Protein AF-A0A392TZS7-F1 (afdb_monomer_lite)

Secondary structure (DSSP, 8-state):
-HHHHHHHHHHHTTEEEPPPSS-S-SEE-TTSS-EE-----EEEHHHHHT-

Sequence (51 aa):
MEMRGFGGFIEDLEMVDLPLLGCHFTWFHANGRTMSRIDRVMVSEEWREAW

Radius of gyration: 13.63 Å; chains: 1; bounding box: 26×20×38 Å

Organism: NCBI:txid97028

Foldseek 3Di:
DVVVVVVVVCVVQQKDWDDDPPDQFDDDDPVRPDTHHPDTDIDHPVVVVVD

Structure (mmCIF, N/CA/C/O backbone):
data_AF-A0A392TZS7-F1
#
_entry.id   AF-A0A392TZS7-F1
#
loop_
_atom_site.group_PDB
_atom_site.id
_atom_site.type_symbol
_atom_site.label_atom_id
_atom_site.label_alt_id
_atom_site.label_comp_id
_atom_site.label_asym_id
_atom_site.label_entity_id
_atom_site.label_seq_id
_atom_site.pdbx_PDB_ins_code
_atom_site.Cartn_x
_atom_site.Cartn_y
_atom_site.Cartn_z
_atom_site.occupancy
_atom_site.B_iso_or_equiv
_atom_site.auth_seq_id
_atom_site.auth_comp_id
_atom_site.auth_asym_id
_atom_site.auth_atom_id
_atom_site.pdbx_PDB_model_num
ATOM 1 N N . MET A 1 1 ? -6.265 10.900 -13.531 1.00 48.34 1 MET A N 1
ATOM 2 C CA . MET A 1 1 ? -7.549 11.128 -12.832 1.00 48.34 1 MET A CA 1
ATOM 3 C C . MET A 1 1 ? -7.889 9.943 -11.932 1.00 48.34 1 MET A C 1
ATOM 5 O O . MET A 1 1 ? -8.192 10.179 -10.776 1.00 48.34 1 MET A O 1
ATOM 9 N N . GLU A 1 2 ? -7.709 8.697 -12.386 1.00 59.06 2 GLU A N 1
ATOM 10 C CA . GLU A 1 2 ? -7.975 7.483 -11.583 1.00 59.06 2 GLU A CA 1
ATOM 11 C C . GLU A 1 2 ? -7.155 7.354 -10.287 1.00 59.06 2 GLU A C 1
ATOM 13 O O . GLU A 1 2 ? -7.724 7.040 -9.248 1.00 59.06 2 GLU A O 1
ATOM 18 N N . MET A 1 3 ? -5.857 7.695 -10.284 1.00 61.97 3 MET A N 1
ATOM 19 C CA . MET A 1 3 ? -5.049 7.654 -9.047 1.00 61.97 3 MET A CA 1
ATOM 20 C C . MET A 1 3 ? -5.542 8.623 -7.959 1.00 61.97 3 MET A C 1
ATOM 22 O O . MET A 1 3 ? -5.305 8.374 -6.782 1.00 61.97 3 MET A O 1
ATOM 26 N N . ARG A 1 4 ? -6.245 9.707 -8.331 1.00 73.81 4 ARG A N 1
ATOM 27 C CA . ARG A 1 4 ? -6.879 10.604 -7.349 1.00 73.81 4 ARG A CA 1
ATOM 28 C C . ARG A 1 4 ? -8.111 9.961 -6.716 1.00 73.81 4 ARG A C 1
ATOM 30 O O . ARG A 1 4 ? -8.348 10.186 -5.542 1.00 73.81 4 ARG A O 1
ATOM 37 N N . GLY A 1 5 ? -8.858 9.155 -7.474 1.00 87.94 5 GLY A N 1
ATOM 38 C CA . GLY A 1 5 ? -9.998 8.406 -6.942 1.00 87.94 5 GLY A CA 1
ATOM 39 C C . GLY A 1 5 ? -9.559 7.325 -5.958 1.00 87.94 5 GLY A C 1
ATOM 40 O O . GLY A 1 5 ? -10.150 7.195 -4.897 1.00 87.94 5 GLY A O 1
ATOM 41 N N . PHE A 1 6 ? -8.476 6.606 -6.269 1.00 86.75 6 PHE A N 1
ATOM 42 C CA . PHE A 1 6 ? -7.915 5.622 -5.341 1.00 86.75 6 PHE A CA 1
ATOM 43 C C . PHE A 1 6 ? -7.346 6.270 -4.071 1.00 86.75 6 PHE A C 1
ATOM 45 O O . PHE A 1 6 ? -7.582 5.765 -2.981 1.00 86.75 6 PHE A O 1
ATOM 52 N N . GLY A 1 7 ? -6.645 7.404 -4.203 1.00 89.75 7 GLY A N 1
ATOM 53 C CA . GLY A 1 7 ? -6.175 8.177 -3.048 1.00 89.75 7 GLY A CA 1
ATOM 54 C C . GLY A 1 7 ? -7.326 8.658 -2.164 1.00 89.75 7 GLY A C 1
ATOM 55 O O . GLY A 1 7 ? -7.317 8.386 -0.971 1.00 89.75 7 GLY A O 1
ATOM 56 N N . GLY A 1 8 ? -8.355 9.265 -2.766 1.00 93.06 8 GLY A N 1
ATOM 57 C CA . GLY A 1 8 ? -9.552 9.696 -2.041 1.00 93.06 8 GLY A CA 1
ATOM 58 C C . GLY A 1 8 ? -10.273 8.540 -1.347 1.00 93.06 8 GLY A C 1
ATOM 59 O O . GLY A 1 8 ? -10.634 8.666 -0.193 1.00 93.06 8 GLY A O 1
ATOM 60 N N . PHE A 1 9 ? -10.393 7.374 -1.988 1.00 9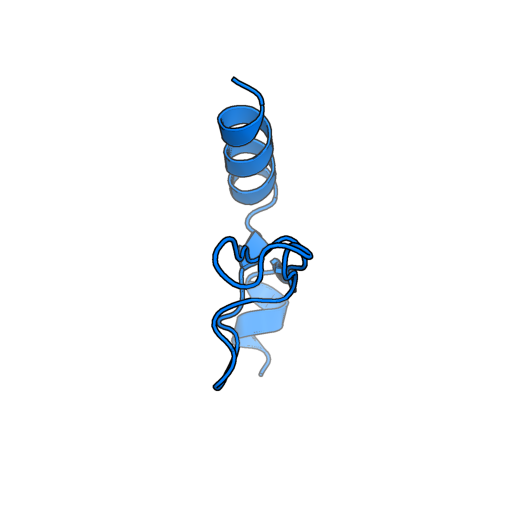0.50 9 PHE A N 1
ATOM 61 C CA . PHE A 1 9 ? -10.979 6.185 -1.359 1.00 90.50 9 PHE A CA 1
ATOM 62 C C . PHE A 1 9 ? -10.211 5.716 -0.112 1.00 90.50 9 PHE A C 1
ATOM 64 O O . PHE A 1 9 ? -10.828 5.303 0.866 1.00 90.50 9 PHE A O 1
ATOM 71 N N . ILE A 1 10 ? -8.875 5.758 -0.144 1.00 92.88 10 ILE A N 1
ATOM 72 C CA . ILE A 1 10 ? -8.046 5.416 1.022 1.00 92.88 10 ILE A CA 1
ATOM 73 C C . ILE A 1 10 ? -8.254 6.440 2.141 1.00 92.88 10 ILE A C 1
ATOM 75 O O . ILE A 1 10 ? -8.396 6.042 3.293 1.00 92.88 10 ILE A O 1
ATOM 79 N N . GLU A 1 11 ? -8.283 7.730 1.795 1.00 92.75 11 GLU A N 1
ATOM 80 C CA . GLU A 1 11 ? -8.514 8.828 2.741 1.00 92.75 11 GLU A CA 1
ATOM 81 C C . GLU A 1 11 ? -9.914 8.744 3.374 1.00 92.75 11 GLU A C 1
ATOM 83 O O . GLU A 1 11 ? -10.027 8.780 4.595 1.00 92.75 11 GLU A O 1
ATOM 88 N N . ASP A 1 12 ? -10.961 8.549 2.569 1.00 94.81 12 ASP A N 1
ATOM 89 C CA . ASP A 1 12 ? -12.363 8.480 3.005 1.00 94.81 12 ASP A CA 1
ATOM 90 C C . ASP A 1 12 ? -12.643 7.289 3.938 1.00 94.81 12 ASP A C 1
ATOM 92 O O . ASP A 1 12 ? -13.546 7.350 4.771 1.00 94.81 12 ASP A O 1
ATOM 96 N N . LEU A 1 13 ? -11.898 6.190 3.781 1.00 94.44 13 LEU A N 1
ATOM 97 C CA . LEU A 1 13 ? -12.003 5.002 4.632 1.00 94.44 13 LEU A CA 1
ATOM 98 C C . LEU A 1 13 ? -10.971 4.968 5.764 1.00 94.44 13 LEU A C 1
ATOM 100 O O . LEU A 1 13 ? -10.886 3.955 6.458 1.00 94.44 13 LEU A O 1
ATOM 104 N N . GLU A 1 14 ? -10.171 6.027 5.916 1.00 94.69 14 GLU A N 1
ATOM 105 C CA . GLU A 1 14 ? -9.120 6.138 6.935 1.00 94.69 14 GLU A CA 1
ATOM 106 C C . GLU A 1 14 ? -8.174 4.918 6.945 1.00 94.69 14 GLU A C 1
ATOM 108 O O . GLU A 1 14 ? -7.719 4.438 7.985 1.00 94.69 14 GLU A O 1
ATOM 113 N N . MET A 1 15 ? -7.880 4.379 5.757 1.00 95.12 15 MET A N 1
ATOM 114 C CA . MET A 1 15 ? -7.022 3.207 5.623 1.00 95.12 15 MET A CA 1
ATOM 115 C C . MET A 1 15 ? -5.543 3.586 5.622 1.00 95.12 15 MET A C 1
ATOM 117 O O . MET A 1 15 ? -5.106 4.538 4.975 1.00 95.12 15 MET A O 1
ATOM 121 N N . VAL A 1 16 ? -4.736 2.752 6.269 1.00 93.88 16 VAL A N 1
ATOM 122 C CA . VAL A 1 16 ? -3.282 2.867 6.301 1.00 93.88 16 VAL A CA 1
ATOM 123 C C . VAL A 1 16 ? -2.661 1.847 5.350 1.00 93.88 16 VAL A C 1
ATOM 125 O O . VAL A 1 16 ? -2.824 0.640 5.525 1.00 93.88 16 VAL A O 1
ATOM 128 N N . ASP A 1 17 ? -1.895 2.321 4.365 1.00 92.25 17 ASP A N 1
ATOM 129 C CA . ASP A 1 17 ? -1.056 1.466 3.513 1.00 92.25 17 ASP A CA 1
ATOM 130 C C . ASP A 1 17 ? 0.233 1.085 4.252 1.00 92.25 17 ASP A C 1
ATOM 132 O O . ASP A 1 17 ? 1.074 1.937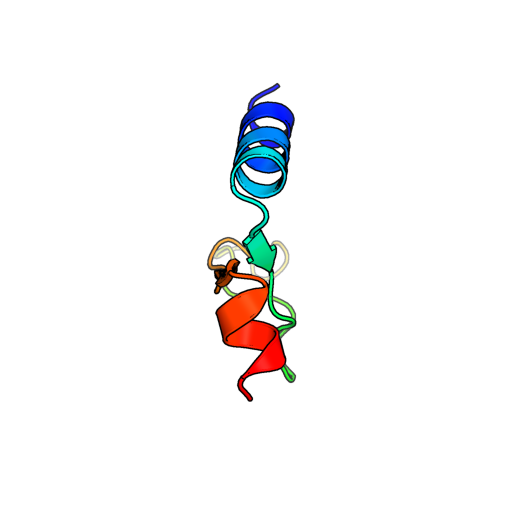 4.554 1.00 92.25 17 ASP A O 1
ATOM 136 N N . LEU A 1 18 ? 0.401 -0.203 4.550 1.00 91.69 18 LEU A N 1
ATOM 137 C CA . LEU A 1 18 ? 1.549 -0.686 5.313 1.00 91.69 18 LEU A CA 1
ATOM 138 C C . LEU A 1 18 ? 2.826 -0.706 4.457 1.00 91.69 18 LEU A C 1
ATOM 140 O O . LEU A 1 18 ? 2.788 -1.067 3.277 1.00 91.69 18 LEU A O 1
ATOM 144 N N . PRO A 1 19 ? 4.002 -0.362 5.006 1.00 88.62 19 PRO A N 1
ATOM 145 C CA . PRO A 1 19 ? 5.249 -0.473 4.262 1.00 88.62 19 PRO A CA 1
ATOM 146 C C . PRO A 1 19 ? 5.565 -1.944 3.959 1.00 88.62 19 PRO A C 1
ATOM 148 O O . PRO A 1 19 ? 5.408 -2.821 4.805 1.00 88.62 19 PRO A O 1
ATOM 151 N N . LEU A 1 20 ? 6.065 -2.217 2.753 1.00 87.12 20 LEU A N 1
ATOM 152 C CA . LEU A 1 20 ? 6.655 -3.518 2.459 1.00 87.12 20 LEU A CA 1
ATOM 153 C C . LEU A 1 20 ? 8.044 -3.577 3.095 1.00 87.12 20 LEU A C 1
ATOM 155 O O . LEU A 1 20 ? 8.891 -2.718 2.843 1.00 87.12 20 LEU A O 1
ATOM 159 N N . LEU A 1 21 ? 8.292 -4.601 3.906 1.00 84.44 21 LEU A N 1
ATOM 160 C CA . LEU A 1 21 ? 9.607 -4.826 4.495 1.00 84.44 21 LEU A CA 1
ATOM 161 C C . LEU A 1 21 ? 10.512 -5.512 3.462 1.00 84.44 21 LEU A C 1
ATOM 163 O O . LEU A 1 21 ? 10.213 -6.601 2.982 1.00 84.44 21 LEU A O 1
ATOM 167 N N . GLY A 1 22 ? 11.613 -4.858 3.088 1.00 82.00 22 GLY A N 1
ATOM 168 C CA . GLY A 1 22 ? 12.654 -5.410 2.209 1.00 82.00 22 GLY A CA 1
ATOM 169 C C . GLY A 1 22 ? 12.334 -5.445 0.705 1.00 82.00 22 GLY A C 1
ATOM 170 O O . GLY A 1 22 ? 13.258 -5.360 -0.104 1.00 82.00 22 GLY A O 1
ATOM 171 N N . CYS A 1 23 ? 11.061 -5.497 0.301 1.00 83.25 23 CYS A N 1
ATOM 172 C CA . CYS A 1 23 ? 10.650 -5.528 -1.108 1.00 83.25 23 CYS A CA 1
ATOM 173 C C . CYS A 1 23 ? 9.967 -4.225 -1.537 1.00 83.25 23 CYS A C 1
ATOM 175 O O . CYS A 1 23 ? 8.883 -3.904 -1.078 1.00 83.25 23 CYS A O 1
ATOM 177 N N . HIS A 1 24 ? 10.561 -3.488 -2.476 1.00 86.19 24 HIS A N 1
ATOM 178 C CA . HIS A 1 24 ? 10.002 -2.212 -2.950 1.00 86.19 24 HIS A CA 1
ATOM 179 C C . HIS A 1 24 ? 8.942 -2.375 -4.056 1.00 86.19 24 HIS A C 1
ATOM 181 O O . HIS A 1 24 ? 8.201 -1.437 -4.345 1.00 86.19 24 HIS A O 1
ATOM 187 N N . PHE A 1 25 ? 8.864 -3.556 -4.675 1.00 92.31 25 PHE A N 1
ATOM 188 C CA . PHE A 1 25 ? 8.029 -3.833 -5.843 1.00 92.31 25 PHE A CA 1
ATOM 189 C C . PHE A 1 25 ? 7.323 -5.174 -5.677 1.00 92.31 25 PHE A C 1
ATOM 191 O O . PHE A 1 25 ? 7.902 -6.117 -5.139 1.00 92.31 25 PHE A O 1
ATOM 198 N N . THR A 1 26 ? 6.089 -5.251 -6.163 1.00 93.00 26 THR A N 1
ATOM 199 C CA . THR A 1 26 ? 5.263 -6.469 -6.143 1.00 93.00 26 THR A CA 1
ATOM 200 C C . THR A 1 26 ? 4.950 -6.972 -7.547 1.00 93.00 26 THR A C 1
ATOM 202 O O . THR A 1 26 ? 4.623 -8.138 -7.733 1.00 93.00 26 THR A O 1
ATOM 205 N N . TRP A 1 27 ? 5.174 -6.129 -8.557 1.00 94.50 27 TRP A N 1
ATOM 206 C CA . TRP A 1 27 ? 5.061 -6.484 -9.960 1.00 94.50 27 TRP A CA 1
ATOM 207 C C . TRP A 1 27 ? 6.292 -6.054 -10.755 1.00 94.50 27 TRP A C 1
ATOM 209 O O . TRP A 1 27 ? 6.850 -4.969 -10.558 1.00 94.50 27 TRP A O 1
ATOM 219 N N . PHE A 1 28 ? 6.674 -6.909 -11.700 1.00 95.31 28 PHE A N 1
ATOM 220 C CA . PHE A 1 28 ? 7.820 -6.731 -12.579 1.00 95.31 28 PHE A CA 1
ATOM 221 C C . PHE A 1 28 ? 7.378 -6.944 -14.021 1.00 95.31 28 PHE A C 1
ATOM 223 O O . PHE A 1 28 ? 6.794 -7.973 -14.364 1.00 95.31 28 PHE A O 1
ATOM 230 N N . HIS A 1 29 ? 7.686 -5.981 -14.880 1.00 96.00 29 HIS A N 1
ATOM 231 C CA . HIS A 1 29 ? 7.449 -6.127 -16.303 1.00 96.00 29 HIS A CA 1
ATOM 232 C C . HIS A 1 29 ? 8.486 -7.068 -16.928 1.00 96.00 29 HIS A C 1
ATOM 234 O O . HIS A 1 29 ? 9.655 -7.082 -16.536 1.00 96.00 29 HIS A O 1
ATOM 240 N N . ALA A 1 30 ? 8.098 -7.774 -17.992 1.00 95.94 30 ALA A N 1
ATOM 241 C CA . ALA A 1 30 ? 8.979 -8.701 -18.707 1.00 95.94 30 ALA A CA 1
ATOM 242 C C . ALA A 1 30 ? 10.224 -8.032 -19.329 1.00 95.94 30 ALA A C 1
ATOM 244 O O . ALA A 1 30 ? 11.197 -8.710 -19.642 1.00 95.94 30 ALA A O 1
ATOM 245 N N . ASN A 1 31 ? 10.230 -6.701 -19.485 1.00 95.06 31 ASN A N 1
ATOM 246 C CA . ASN A 1 31 ? 11.405 -5.958 -19.961 1.00 95.06 31 ASN A CA 1
ATOM 247 C C . ASN A 1 31 ? 12.550 -5.866 -18.929 1.00 95.06 31 ASN A C 1
ATOM 249 O O . ASN A 1 31 ? 13.602 -5.313 -19.251 1.00 95.06 31 ASN A O 1
ATOM 253 N N . GLY A 1 32 ? 12.336 -6.326 -17.690 1.00 91.25 32 GLY A N 1
ATOM 254 C CA . GLY A 1 32 ? 13.338 -6.352 -16.621 1.00 91.25 32 GLY A CA 1
ATOM 255 C C . GLY A 1 32 ? 13.779 -4.983 -16.093 1.00 91.25 32 GLY A C 1
ATOM 256 O O . GLY A 1 32 ? 14.737 -4.909 -15.331 1.00 91.25 32 GLY A O 1
ATOM 257 N N . ARG A 1 33 ? 13.127 -3.890 -16.507 1.00 94.00 33 ARG A N 1
ATOM 258 C CA . ARG A 1 33 ? 13.493 -2.508 -16.137 1.00 94.00 33 ARG A CA 1
ATOM 259 C C . ARG A 1 33 ? 12.341 -1.725 -15.527 1.00 94.00 33 ARG A C 1
ATOM 261 O O . ARG A 1 33 ? 12.569 -0.753 -14.815 1.00 94.00 33 ARG A O 1
ATOM 2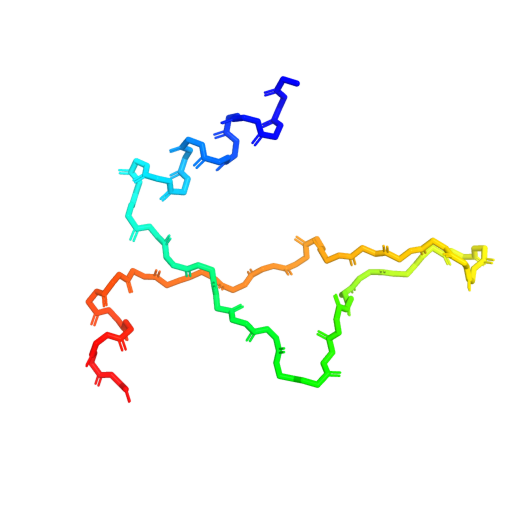68 N N . THR A 1 34 ? 11.110 -2.119 -15.829 1.00 95.75 34 THR A N 1
ATOM 269 C CA . THR A 1 34 ? 9.904 -1.481 -15.310 1.00 95.75 34 THR A CA 1
ATOM 270 C C . THR A 1 34 ? 9.333 -2.340 -14.199 1.00 95.75 34 THR A C 1
ATOM 272 O O . THR A 1 34 ? 9.104 -3.534 -14.378 1.00 95.75 34 THR A O 1
ATOM 275 N N . MET A 1 35 ? 9.114 -1.726 -13.046 1.00 95.25 35 MET A N 1
ATOM 276 C CA . MET A 1 35 ? 8.672 -2.405 -11.837 1.00 95.25 35 MET A CA 1
ATOM 277 C C . MET A 1 35 ? 7.722 -1.466 -11.102 1.00 95.25 35 MET A C 1
ATOM 279 O O . MET A 1 35 ? 7.902 -0.246 -11.139 1.00 95.25 35 MET A O 1
ATOM 283 N N . SER A 1 36 ? 6.716 -2.017 -10.437 1.00 93.12 36 SER A N 1
ATOM 284 C CA . SER A 1 36 ? 5.745 -1.230 -9.679 1.00 93.12 36 SER A CA 1
ATOM 285 C C . SER A 1 36 ? 5.272 -1.982 -8.444 1.00 93.12 36 SER A C 1
ATOM 287 O O . SER A 1 36 ? 5.320 -3.210 -8.379 1.00 93.12 36 SER A O 1
ATOM 289 N N . ARG A 1 37 ? 4.783 -1.236 -7.458 1.00 92.44 37 ARG A N 1
ATOM 290 C CA . ARG A 1 37 ? 4.020 -1.781 -6.338 1.00 92.44 37 ARG A CA 1
ATOM 291 C C . ARG A 1 37 ? 2.533 -1.619 -6.646 1.00 92.44 37 ARG A C 1
ATOM 29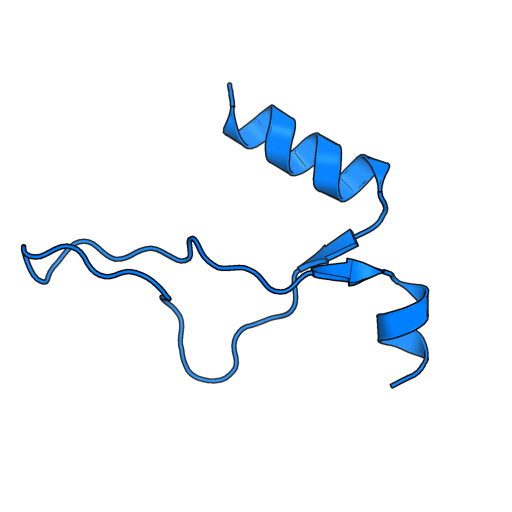3 O O . ARG A 1 37 ? 2.000 -0.517 -6.502 1.00 92.44 37 ARG A O 1
ATOM 300 N N . ILE A 1 38 ? 1.904 -2.687 -7.127 1.00 91.88 38 ILE A N 1
ATOM 301 C CA . ILE A 1 38 ? 0.465 -2.698 -7.448 1.00 91.88 38 ILE A CA 1
ATOM 302 C C . ILE A 1 38 ? -0.336 -3.447 -6.388 1.00 91.88 38 ILE A C 1
ATOM 304 O O . ILE A 1 38 ? -1.427 -3.012 -6.041 1.00 91.88 38 ILE A O 1
ATOM 308 N N . ASP A 1 39 ? 0.248 -4.485 -5.795 1.00 91.94 39 ASP A N 1
ATOM 309 C CA . ASP A 1 39 ? -0.302 -5.137 -4.610 1.00 91.94 39 ASP A CA 1
ATOM 310 C C . ASP A 1 39 ? 0.004 -4.310 -3.353 1.00 91.94 39 ASP A C 1
ATOM 312 O O . ASP A 1 39 ? 1.148 -3.892 -3.121 1.00 91.94 39 ASP A O 1
ATOM 316 N N . ARG A 1 40 ? -1.030 -4.052 -2.549 1.00 91.06 40 ARG A N 1
ATOM 317 C CA . ARG A 1 40 ? -0.960 -3.275 -1.305 1.00 91.06 40 ARG A CA 1
ATOM 318 C C . ARG A 1 40 ? -1.711 -3.999 -0.200 1.00 91.06 40 ARG A C 1
ATOM 320 O O . ARG A 1 40 ? -2.758 -4.589 -0.451 1.00 91.06 40 ARG A O 1
ATOM 327 N N . VAL A 1 41 ? -1.179 -3.917 1.015 1.00 92.06 41 VAL A N 1
ATOM 328 C CA . VAL A 1 41 ? -1.854 -4.376 2.230 1.00 92.06 41 VAL A CA 1
ATOM 329 C C . VAL A 1 41 ? -2.272 -3.132 2.991 1.00 92.06 41 VAL A C 1
ATOM 331 O O . VAL A 1 41 ? -1.422 -2.345 3.408 1.00 92.06 41 VAL A O 1
ATOM 334 N N . MET A 1 42 ? -3.579 -2.951 3.122 1.00 94.19 42 MET A N 1
ATOM 335 C CA . MET A 1 42 ? -4.175 -1.815 3.810 1.00 94.19 42 MET A CA 1
ATOM 336 C C . MET A 1 42 ? -4.923 -2.319 5.036 1.00 94.19 42 MET A C 1
ATOM 338 O O . MET A 1 42 ? -5.592 -3.352 4.971 1.00 94.19 42 MET A O 1
ATOM 342 N N . VAL A 1 43 ? -4.787 -1.601 6.141 1.00 95.38 43 VAL A N 1
ATOM 343 C CA . VAL A 1 43 ? -5.473 -1.884 7.406 1.00 95.38 43 VAL A CA 1
ATOM 344 C C . VAL A 1 43 ? -6.167 -0.619 7.887 1.00 95.38 43 VAL A C 1
ATOM 346 O O . VAL A 1 43 ? -5.776 0.474 7.483 1.00 95.38 43 VAL A O 1
ATOM 349 N N . SER A 1 44 ? -7.188 -0.746 8.732 1.00 95.19 44 SER A N 1
ATOM 350 C CA . SER A 1 44 ? -7.730 0.431 9.414 1.00 95.19 44 SER A CA 1
ATOM 351 C C . SER A 1 44 ? -6.757 0.922 10.488 1.00 95.19 44 SER A C 1
ATOM 353 O O . SER A 1 44 ? -5.861 0.184 10.916 1.00 95.19 44 SER A O 1
ATOM 355 N N . GLU A 1 45 ? -6.938 2.160 10.932 1.00 92.25 45 GLU A N 1
ATOM 356 C CA . GLU A 1 45 ? -6.133 2.742 12.005 1.00 92.25 45 GLU A CA 1
ATOM 357 C C . GLU A 1 45 ? -6.245 1.928 13.306 1.00 92.25 45 GLU A C 1
ATOM 359 O O . GLU A 1 45 ? -5.235 1.604 13.922 1.00 92.25 45 GLU A O 1
ATOM 364 N N . GLU A 1 46 ? -7.441 1.456 13.663 1.00 93.94 46 GLU A N 1
AT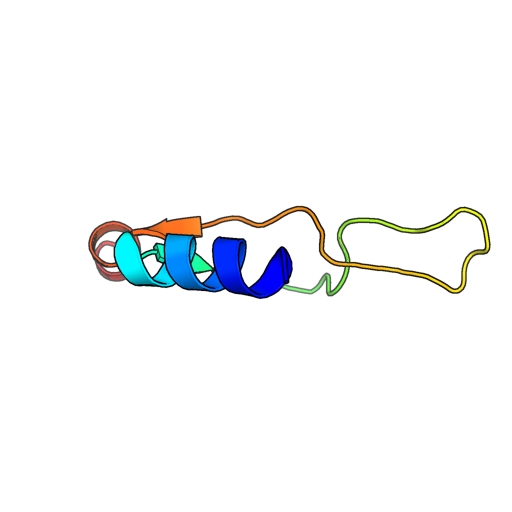OM 365 C CA . GLU A 1 46 ? -7.649 0.660 14.879 1.00 93.94 46 GLU A CA 1
ATOM 366 C C . GLU A 1 46 ? -6.904 -0.679 14.832 1.00 93.94 46 GLU A C 1
ATOM 368 O O . GLU A 1 46 ? -6.365 -1.138 15.840 1.00 93.94 46 GLU A O 1
ATOM 373 N N . TRP A 1 47 ? -6.846 -1.316 13.657 1.00 94.75 47 TRP A N 1
ATOM 374 C CA . TRP A 1 47 ? -6.057 -2.535 13.466 1.00 94.75 47 TRP A CA 1
ATOM 375 C C . TRP A 1 47 ? -4.558 -2.265 13.547 1.00 94.75 47 TRP A C 1
ATOM 377 O O . TRP A 1 47 ? -3.818 -3.141 13.984 1.00 94.75 47 TRP A O 1
ATOM 387 N N . ARG A 1 48 ? -4.105 -1.082 13.127 1.00 91.94 48 ARG 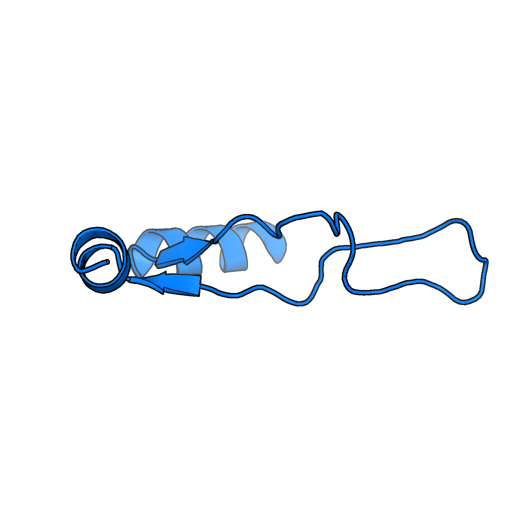A N 1
ATOM 388 C CA . ARG A 1 48 ? -2.702 -0.684 13.231 1.00 91.94 48 ARG A CA 1
ATOM 389 C C . ARG A 1 48 ? -2.296 -0.403 14.675 1.00 91.94 48 ARG A C 1
ATOM 391 O O . ARG A 1 48 ? -1.191 -0.758 15.041 1.00 91.94 48 ARG A O 1
ATOM 398 N N . GLU A 1 49 ? -3.155 0.230 15.469 1.00 91.62 49 GLU A N 1
ATOM 399 C CA . GLU A 1 49 ? -2.866 0.554 16.875 1.00 91.62 49 GLU A CA 1
ATOM 400 C C . GLU A 1 49 ? -2.955 -0.660 17.808 1.00 91.62 49 GLU A C 1
ATOM 402 O O . GLU A 1 49 ? -2.308 -0.694 18.855 1.00 91.62 49 GLU A O 1
ATOM 407 N N . ALA A 1 50 ? -3.762 -1.661 17.449 1.00 93.44 50 ALA A N 1
ATOM 408 C CA . ALA A 1 50 ? -3.930 -2.873 18.246 1.00 93.44 50 ALA A CA 1
ATOM 409 C C . ALA A 1 50 ? -2.706 -3.815 18.236 1.00 93.44 50 ALA A C 1
ATOM 411 O O . ALA A 1 50 ? -2.684 -4.766 19.023 1.00 93.44 50 ALA A O 1
ATOM 412 N N . TRP A 1 51 ? -1.719 -3.577 17.365 1.00 81.06 51 TRP A N 1
ATOM 413 C CA . TRP A 1 51 ? -0.537 -4.421 17.144 1.00 81.06 51 TRP A CA 1
ATOM 414 C C . TRP A 1 51 ? 0.756 -3.603 17.138 1.00 81.06 51 TRP A C 1
ATOM 416 O O . TRP A 1 51 ? 1.793 -4.177 17.545 1.00 81.06 51 TRP A O 1
#

pLDDT: mean 89.41, std 9.42, range [48.34, 96.0]

InterPro domains:
  IPR036691 Endonuclease/exonuclease/phosphatase superfamily [G3DSA:3.60.10.10] (1-51)
  IPR036691 Endonuclease/exonuclease/phosphatase superfamily [SSF56219] (2-48)